Protein AF-A0A5C6CAW8-F1 (afdb_monomer)

Secondary structure (DSSP, 8-state):
--SSHHHHHHHHHHHHHHHHHHHHHHHHHHHHHHHHH-S-SS----HHHHHHHHHHHHHTTTTHHHH--SS-HHHHHHHHHHHHHTPPPPPSSSPPSPHHHHHHHHHHHHHH---HHHHHHHHHHTT-TT--HHHHHHHHHHTT--SS-------

Solvent-accessible surface area (backbone atoms only — not comparable to full-atom values): 9434 Å² total; per-residue (Å²): 146,86,73,75,64,57,65,53,51,51,49,50,51,51,50,50,50,53,50,53,48,50,51,51,53,51,53,48,53,51,50,52,55,54,54,75,69,44,91,62,95,69,81,84,76,52,71,68,57,49,52,51,51,49,59,55,35,63,76,43,58,81,58,32,57,81,68,52,76,90,53,58,49,72,57,52,55,48,50,54,51,42,63,74,64,71,57,75,82,76,75,88,70,82,79,76,77,59,66,68,60,54,52,53,53,52,49,50,35,71,78,65,51,52,19,40,70,56,53,51,53,54,38,45,75,72,68,46,75,90,66,50,69,69,54,48,37,48,53,29,53,78,70,74,41,72,42,64,47,77,76,72,83,80,127

Mean predicted aligned error: 12.61 Å

Foldseek 3Di:
DPPPVVVVVVVVVVVVVVVVVVVLVVVVVVVVVVQVVDPDPADDDDPVRLVVLLVVLVVVPPCSCVSDDRDHSVVSVVVNVVVVVVDPDDPPDDDQPDPVVLVQLVCCCVVPQDALVVSQVVCVVVVNPVADSVSSCVSCVVVVHDNHRDDDDDD

Structure (mmCIF, N/CA/C/O backbone):
data_AF-A0A5C6CAW8-F1
#
_entry.id   AF-A0A5C6CAW8-F1
#
loop_
_atom_site.group_PDB
_atom_site.id
_atom_site.type_symbol
_atom_site.label_atom_id
_atom_site.label_alt_id
_atom_site.label_comp_id
_atom_site.label_asym_id
_atom_site.label_entity_id
_atom_site.label_seq_id
_atom_site.pdbx_PDB_ins_code
_atom_site.Cartn_x
_atom_site.Cartn_y
_atom_site.Cartn_z
_atom_site.occupancy
_atom_site.B_iso_or_equiv
_atom_site.auth_seq_id
_atom_site.auth_comp_id
_atom_site.auth_asym_id
_atom_site.auth_atom_id
_atom_site.pdbx_PDB_model_num
ATOM 1 N N . MET A 1 1 ? 28.767 -27.873 -38.619 1.00 48.22 1 MET A N 1
ATOM 2 C CA . MET A 1 1 ? 28.422 -26.584 -39.264 1.00 48.22 1 MET A CA 1
ATOM 3 C C . MET A 1 1 ? 27.627 -25.715 -38.283 1.00 48.22 1 MET A C 1
ATOM 5 O O . MET A 1 1 ? 26.419 -25.599 -38.409 1.00 48.22 1 MET A O 1
ATOM 9 N N . THR A 1 2 ? 28.263 -25.150 -37.255 1.00 57.94 2 THR A N 1
ATOM 10 C CA . THR A 1 2 ? 27.563 -24.463 -36.144 1.00 57.94 2 THR A CA 1
ATOM 11 C C . THR A 1 2 ? 28.404 -23.290 -35.633 1.00 57.94 2 THR A C 1
ATOM 13 O O . THR A 1 2 ? 28.918 -23.333 -34.522 1.00 57.94 2 THR A O 1
ATOM 16 N N . GLY A 1 3 ? 28.627 -22.267 -36.468 1.00 61.66 3 GLY A N 1
ATOM 17 C CA . GLY A 1 3 ? 29.542 -21.169 -36.105 1.00 61.66 3 GLY A CA 1
ATOM 18 C C . GLY A 1 3 ? 29.201 -19.773 -36.630 1.00 61.66 3 GLY A C 1
ATOM 19 O O . GLY A 1 3 ? 29.571 -18.797 -35.990 1.00 61.66 3 GLY A O 1
ATOM 20 N N . TRP A 1 4 ? 28.467 -19.636 -37.739 1.00 59.69 4 TRP A N 1
ATOM 21 C CA . TRP A 1 4 ? 28.255 -18.317 -38.365 1.00 59.69 4 TRP A CA 1
ATOM 22 C C . TRP A 1 4 ? 26.939 -17.619 -38.027 1.00 59.69 4 TRP A C 1
ATOM 24 O O . TRP A 1 4 ? 26.846 -16.406 -38.176 1.00 59.69 4 TRP A O 1
ATOM 34 N N . PHE A 1 5 ? 25.940 -18.333 -37.506 1.00 61.56 5 PHE A N 1
ATOM 35 C CA . PHE A 1 5 ? 24.691 -17.698 -37.065 1.00 61.56 5 PHE A CA 1
ATOM 36 C C . PHE A 1 5 ? 24.823 -17.008 -35.701 1.00 61.56 5 PHE A C 1
ATOM 38 O O . PHE A 1 5 ? 24.076 -16.079 -35.410 1.00 61.56 5 PHE A O 1
ATOM 45 N N . SER A 1 6 ? 25.798 -17.415 -34.880 1.00 71.38 6 SER A N 1
ATOM 46 C CA . SER A 1 6 ? 25.984 -16.880 -33.526 1.00 71.38 6 SER A CA 1
ATOM 47 C C . SER A 1 6 ? 26.311 -15.375 -33.519 1.00 71.38 6 SER A C 1
ATOM 49 O O . SER A 1 6 ? 25.582 -14.626 -32.870 1.00 71.38 6 SER A O 1
ATOM 51 N N . PRO A 1 7 ? 27.292 -14.862 -34.295 1.00 77.69 7 PRO A N 1
ATOM 52 C CA . PRO A 1 7 ? 27.619 -13.432 -34.295 1.00 77.69 7 PRO A CA 1
ATOM 53 C C . PRO A 1 7 ? 26.463 -12.544 -34.773 1.00 77.69 7 PRO A C 1
ATOM 55 O O . PRO A 1 7 ? 26.249 -11.466 -34.225 1.00 77.69 7 PRO A O 1
ATOM 58 N N . PHE A 1 8 ? 25.694 -13.006 -35.764 1.00 76.00 8 PHE A N 1
ATOM 59 C CA . PHE A 1 8 ? 24.541 -12.278 -36.293 1.00 76.00 8 PHE A CA 1
ATOM 60 C C . PHE A 1 8 ? 23.377 -12.240 -35.296 1.00 76.00 8 PHE A C 1
ATOM 62 O O . PHE A 1 8 ? 22.801 -11.179 -35.070 1.00 76.00 8 PHE A O 1
ATOM 69 N N . LEU A 1 9 ? 23.077 -13.365 -34.638 1.00 78.94 9 LEU A N 1
ATOM 70 C CA . LEU A 1 9 ? 22.077 -13.416 -33.569 1.00 78.94 9 LEU A CA 1
ATOM 71 C C . LEU A 1 9 ? 22.479 -12.544 -32.377 1.00 78.94 9 LEU A C 1
ATOM 73 O O . LEU A 1 9 ? 21.634 -11.827 -31.852 1.00 78.94 9 LEU A O 1
ATOM 77 N N . PHE A 1 10 ? 23.757 -12.534 -31.987 1.00 78.00 10 PHE A N 1
ATOM 78 C CA . PHE A 1 10 ? 24.259 -11.623 -30.956 1.00 78.00 10 PHE A CA 1
ATOM 79 C C . PHE A 1 10 ? 24.167 -10.156 -31.384 1.00 78.00 10 PHE A C 1
ATOM 81 O O . PHE A 1 10 ? 23.816 -9.310 -30.567 1.00 78.00 10 PHE A O 1
ATOM 88 N N . TYR A 1 11 ? 24.446 -9.838 -32.648 1.00 77.69 11 TYR A N 1
ATOM 89 C CA . TYR A 1 11 ? 24.311 -8.479 -33.167 1.00 77.69 11 TYR A CA 1
ATOM 90 C C . TYR A 1 11 ? 22.850 -8.015 -33.186 1.00 77.69 11 TYR A C 1
ATOM 92 O O . TYR A 1 11 ? 22.557 -6.924 -32.702 1.00 77.69 11 TYR A O 1
ATOM 100 N N . LEU A 1 12 ? 21.927 -8.856 -33.668 1.00 75.94 12 LEU A N 1
ATOM 101 C CA . LEU A 1 12 ? 20.490 -8.582 -33.631 1.00 75.94 12 LEU A CA 1
ATOM 102 C C . LEU A 1 12 ? 19.982 -8.456 -32.196 1.00 75.94 12 LEU A C 1
ATOM 104 O O . LEU A 1 12 ? 19.335 -7.464 -31.879 1.00 75.94 12 LEU A O 1
ATOM 108 N N . ALA A 1 13 ? 20.333 -9.391 -31.309 1.00 77.44 13 ALA A N 1
ATOM 109 C CA . ALA A 1 13 ? 19.979 -9.320 -29.894 1.00 77.44 13 ALA A CA 1
ATOM 110 C C . ALA A 1 13 ? 20.483 -8.011 -29.266 1.00 77.44 13 ALA A C 1
ATOM 112 O O . ALA A 1 13 ? 19.716 -7.289 -28.635 1.00 77.44 13 ALA A O 1
ATOM 113 N N . ARG A 1 14 ? 21.733 -7.620 -29.532 1.00 73.06 14 ARG A N 1
ATOM 114 C CA . ARG A 1 14 ? 22.319 -6.373 -29.024 1.00 73.06 14 ARG A CA 1
ATOM 115 C C . ARG A 1 14 ? 21.683 -5.119 -29.634 1.00 73.06 14 ARG A C 1
ATOM 117 O O . ARG A 1 14 ? 21.540 -4.108 -28.951 1.00 73.06 14 ARG A O 1
ATOM 124 N N . CYS A 1 15 ? 21.274 -5.174 -30.900 1.00 72.81 15 CYS A N 1
ATOM 125 C CA . CYS A 1 15 ? 20.500 -4.116 -31.546 1.00 72.81 15 CYS A CA 1
ATOM 126 C C . CYS A 1 15 ? 19.137 -3.951 -30.858 1.00 72.81 15 CYS A C 1
ATOM 128 O O . CYS A 1 15 ? 18.781 -2.839 -30.467 1.00 72.81 15 CYS A O 1
ATOM 130 N N . THR A 1 16 ? 18.443 -5.063 -30.597 1.00 81.69 16 THR A N 1
ATOM 131 C CA . THR A 1 16 ? 17.160 -5.054 -29.883 1.00 81.69 16 THR A CA 1
ATOM 132 C C . THR A 1 16 ? 17.302 -4.604 -28.427 1.00 81.69 16 THR A C 1
ATOM 134 O O . THR A 1 16 ? 16.464 -3.851 -27.943 1.00 81.69 16 THR A O 1
ATOM 137 N N . GLU A 1 1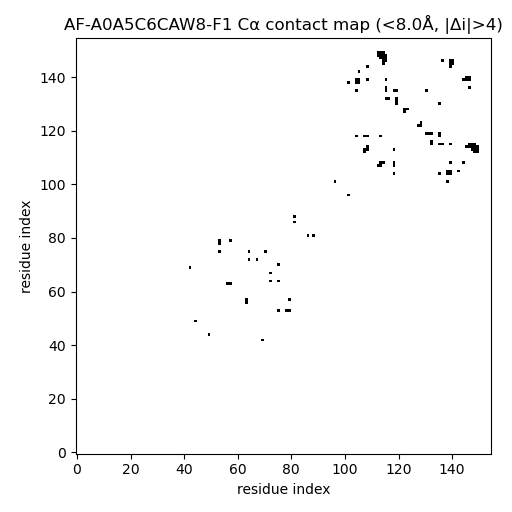7 ? 18.383 -4.967 -27.729 1.00 83.94 17 GLU A N 1
ATOM 138 C CA . GLU A 1 17 ? 18.670 -4.479 -26.373 1.00 83.94 17 GLU A CA 1
ATOM 139 C C . GLU A 1 17 ? 18.897 -2.964 -26.346 1.00 83.94 17 GLU A C 1
ATOM 141 O O . GLU A 1 17 ? 18.369 -2.276 -25.470 1.00 83.94 17 GLU A O 1
ATOM 146 N N . ASN A 1 18 ? 19.636 -2.425 -27.320 1.00 84.00 18 ASN A N 1
ATOM 147 C CA . ASN A 1 18 ? 19.852 -0.985 -27.447 1.00 84.00 18 ASN A CA 1
ATOM 148 C C . ASN A 1 18 ? 18.547 -0.239 -27.749 1.00 84.00 18 ASN A C 1
ATOM 150 O O . ASN A 1 18 ? 18.312 0.844 -27.209 1.00 84.00 18 ASN A O 1
ATOM 154 N N . GLU A 1 19 ? 17.689 -0.804 -28.596 1.00 87.44 19 GLU A N 1
ATOM 155 C CA . GLU A 1 19 ? 16.382 -0.227 -28.899 1.00 87.44 19 GLU A CA 1
ATOM 156 C C . GLU A 1 19 ? 15.469 -0.229 -27.665 1.00 87.44 19 GLU A C 1
ATOM 158 O O . GLU A 1 19 ? 14.921 0.812 -27.299 1.00 87.44 19 GLU A O 1
ATOM 163 N N . LEU A 1 20 ? 15.389 -1.356 -26.952 1.00 87.25 20 LEU A N 1
ATOM 164 C CA . LEU A 1 20 ? 14.667 -1.469 -25.684 1.00 87.25 20 LEU A CA 1
ATOM 165 C C . LEU A 1 20 ? 15.187 -0.480 -24.635 1.00 87.25 20 LEU A C 1
ATOM 167 O O . LEU A 1 20 ? 14.397 0.117 -23.901 1.00 87.25 20 LEU A O 1
ATOM 171 N N . HIS A 1 21 ? 16.504 -0.269 -24.568 1.00 88.06 21 HIS A N 1
ATOM 172 C CA . HIS A 1 21 ? 17.101 0.712 -23.667 1.00 88.06 21 HIS A CA 1
ATOM 173 C C . HIS A 1 21 ? 16.607 2.130 -23.972 1.00 88.06 21 HIS A C 1
ATOM 175 O O . HIS A 1 21 ? 16.111 2.809 -23.072 1.00 88.06 21 HIS A O 1
ATOM 181 N N . ARG A 1 22 ? 16.651 2.538 -25.246 1.00 90.38 22 ARG A N 1
ATOM 182 C CA . ARG A 1 22 ? 16.158 3.848 -25.704 1.00 90.38 22 ARG A CA 1
ATOM 183 C C . AR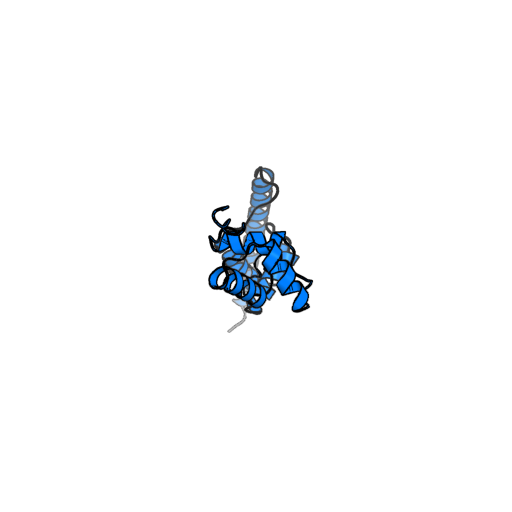G A 1 22 ? 14.667 4.028 -25.422 1.00 90.38 22 ARG A C 1
ATOM 185 O O . ARG A 1 22 ? 14.255 5.092 -24.965 1.00 90.38 22 ARG A O 1
ATOM 192 N N . GLN A 1 23 ? 13.859 2.987 -25.632 1.00 91.56 23 GLN A N 1
ATOM 193 C CA . GLN A 1 23 ? 12.431 3.012 -25.294 1.00 91.56 23 GLN A CA 1
ATOM 194 C C . GLN A 1 23 ? 12.209 3.213 -23.785 1.00 91.56 23 GLN A C 1
ATOM 196 O O . GLN A 1 23 ? 11.360 4.009 -23.383 1.00 91.56 23 GLN A O 1
ATOM 201 N N . ILE A 1 24 ? 12.990 2.543 -22.927 1.00 89.38 24 ILE A N 1
ATOM 202 C CA . ILE A 1 24 ? 12.922 2.729 -21.468 1.00 89.38 24 ILE A CA 1
ATOM 203 C C . ILE A 1 24 ? 13.323 4.154 -21.073 1.00 89.38 24 ILE A C 1
ATOM 205 O O . ILE A 1 24 ? 12.671 4.743 -20.209 1.00 89.38 24 ILE A O 1
ATOM 209 N N . GLU A 1 25 ? 14.381 4.710 -21.664 1.00 90.94 25 GLU A N 1
ATOM 210 C CA . GLU A 1 25 ? 14.814 6.090 -21.410 1.00 90.94 25 GLU A CA 1
ATOM 211 C C . GLU A 1 25 ? 13.737 7.102 -21.804 1.00 90.94 25 GLU A C 1
ATOM 213 O O . GLU A 1 25 ? 13.379 7.963 -20.997 1.00 90.94 25 GLU A O 1
ATOM 218 N N . PHE A 1 26 ? 13.149 6.938 -22.990 1.00 92.81 26 PHE A N 1
ATOM 219 C CA . PHE A 1 26 ? 12.047 7.766 -23.469 1.00 92.81 26 PHE A CA 1
ATOM 220 C C . PHE A 1 26 ? 10.847 7.725 -22.510 1.00 92.81 26 PHE A C 1
ATOM 222 O O . PHE A 1 26 ? 10.394 8.763 -22.022 1.00 92.81 26 PHE A O 1
ATOM 229 N N . LEU A 1 27 ? 10.385 6.524 -22.144 1.00 92.19 27 LEU A N 1
ATOM 230 C CA . LEU A 1 27 ? 9.256 6.354 -21.223 1.00 92.19 27 LEU A CA 1
ATOM 231 C C . LEU A 1 27 ? 9.560 6.879 -19.813 1.00 92.19 27 LEU A C 1
ATOM 233 O O . LEU A 1 27 ? 8.654 7.326 -19.105 1.00 92.19 27 LEU A O 1
ATOM 237 N N . LYS A 1 28 ? 10.819 6.832 -19.360 1.00 90.19 28 LYS A N 1
ATOM 238 C CA . LYS A 1 28 ? 11.229 7.444 -18.087 1.00 90.19 28 LYS A CA 1
ATOM 239 C C . LYS A 1 28 ? 11.128 8.964 -18.141 1.00 90.19 28 LYS A C 1
ATOM 241 O O . LYS A 1 28 ? 10.585 9.545 -17.200 1.00 90.19 28 LYS A O 1
ATOM 246 N N . ALA A 1 29 ? 11.603 9.580 -19.221 1.00 92.25 29 ALA A N 1
ATOM 247 C CA . ALA A 1 29 ? 11.509 11.022 -19.420 1.00 92.25 29 ALA A CA 1
ATOM 248 C C . ALA A 1 29 ? 10.043 11.481 -19.475 1.00 92.25 29 ALA A C 1
ATOM 250 O O . ALA A 1 29 ? 9.663 12.431 -18.788 1.00 92.25 29 ALA A O 1
ATOM 251 N N . GLU A 1 30 ? 9.187 10.758 -20.203 1.00 93.69 30 GLU A N 1
ATOM 252 C CA . GLU A 1 30 ? 7.747 11.033 -20.259 1.00 93.69 30 GLU A CA 1
ATOM 253 C C . GLU A 1 30 ? 7.088 10.925 -18.878 1.00 93.69 30 GLU A C 1
ATOM 255 O O . GLU A 1 30 ? 6.382 11.838 -18.446 1.00 93.69 30 GLU A O 1
ATOM 260 N N . ASN A 1 31 ? 7.387 9.861 -18.125 1.00 91.12 31 ASN A N 1
ATOM 261 C CA . ASN A 1 31 ? 6.906 9.719 -16.752 1.00 91.12 31 ASN A CA 1
ATOM 262 C C . ASN A 1 31 ? 7.347 10.888 -15.863 1.00 91.12 31 ASN A C 1
ATOM 264 O O . ASN A 1 31 ? 6.544 11.383 -15.071 1.00 91.12 31 ASN A O 1
ATOM 268 N N . GLU A 1 32 ? 8.600 11.336 -15.959 1.00 89.00 32 GLU A N 1
ATOM 269 C CA . GLU A 1 32 ? 9.092 12.486 -15.195 1.00 89.00 32 GLU A CA 1
ATOM 270 C C . GLU A 1 32 ? 8.313 13.767 -15.535 1.00 89.00 32 GLU A C 1
ATOM 272 O O . GLU A 1 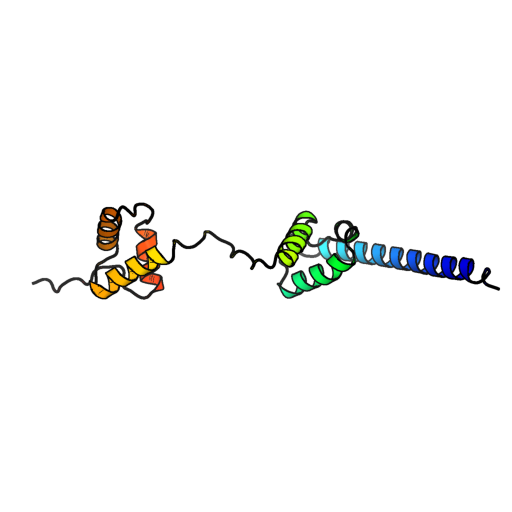32 ? 7.867 14.478 -14.630 1.00 89.00 32 GLU A O 1
ATOM 277 N N . MET A 1 33 ? 8.085 14.028 -16.825 1.00 91.81 33 MET A N 1
ATOM 278 C CA . MET A 1 33 ? 7.307 15.175 -17.299 1.00 91.81 33 MET A CA 1
ATOM 279 C C . MET A 1 33 ? 5.857 15.131 -16.809 1.00 91.81 33 MET A C 1
ATOM 281 O O . MET A 1 33 ? 5.358 16.120 -16.268 1.00 91.81 33 MET A O 1
ATOM 285 N N . LEU A 1 34 ? 5.192 13.980 -16.935 1.00 89.12 34 LEU A N 1
ATOM 286 C CA . LEU A 1 34 ? 3.824 13.787 -16.450 1.00 89.12 34 LEU A CA 1
ATOM 287 C C . LEU A 1 34 ? 3.742 14.018 -14.942 1.00 89.12 34 LEU A C 1
ATOM 289 O O . LEU A 1 34 ? 2.838 14.695 -14.461 1.00 89.12 34 LEU A O 1
ATOM 293 N N . ARG A 1 35 ? 4.722 13.525 -14.184 1.00 85.06 35 ARG A N 1
ATOM 294 C CA . ARG A 1 35 ? 4.768 13.672 -12.725 1.00 85.06 35 ARG A CA 1
ATOM 295 C C . ARG A 1 35 ? 4.950 15.107 -12.266 1.00 85.06 35 ARG A C 1
ATOM 297 O O . ARG A 1 35 ? 4.301 15.487 -11.298 1.00 85.06 35 ARG A O 1
ATOM 304 N N . LYS A 1 36 ? 5.769 15.902 -12.960 1.00 86.31 36 LYS A N 1
ATOM 305 C CA . LYS A 1 36 ? 5.901 17.346 -12.691 1.00 86.31 36 LYS A CA 1
ATOM 306 C C . LYS A 1 36 ? 4.573 18.090 -12.877 1.00 86.31 36 LYS A C 1
ATOM 308 O O . LYS A 1 36 ? 4.344 19.087 -12.205 1.00 86.31 36 LYS A O 1
ATOM 313 N N . ARG A 1 37 ? 3.696 17.597 -13.760 1.00 87.88 37 ARG A N 1
ATOM 314 C CA . ARG A 1 37 ? 2.384 18.196 -14.063 1.00 87.88 37 ARG A CA 1
ATOM 315 C C . ARG A 1 37 ? 1.247 17.705 -13.162 1.00 87.88 37 ARG A C 1
ATOM 317 O O . ARG A 1 37 ? 0.173 18.298 -13.175 1.00 87.88 37 ARG A O 1
ATOM 324 N N . VAL A 1 38 ? 1.439 16.634 -12.387 1.00 85.12 38 VAL A N 1
ATOM 325 C CA . VAL A 1 38 ? 0.402 16.137 -11.471 1.00 85.12 38 VAL A CA 1
ATOM 326 C C . VAL A 1 38 ? 0.360 17.031 -10.222 1.00 85.12 38 VAL A C 1
ATOM 328 O O . VAL A 1 38 ? 1.345 17.090 -9.489 1.00 85.12 38 VAL A O 1
ATOM 331 N N . PRO A 1 39 ? -0.786 17.666 -9.899 1.00 78.31 39 PRO A N 1
ATOM 332 C CA . PRO A 1 39 ? -0.887 18.620 -8.786 1.00 78.31 39 PRO A CA 1
ATOM 333 C C . PRO A 1 39 ? -0.726 17.967 -7.403 1.00 78.31 39 PRO A C 1
ATOM 335 O O . PRO A 1 39 ? -0.531 18.645 -6.398 1.00 78.31 39 PRO A O 1
ATOM 338 N N . LYS A 1 40 ? -0.823 16.634 -7.321 1.00 71.31 40 LYS A N 1
ATOM 339 C CA . LYS A 1 40 ? -0.645 15.876 -6.080 1.00 71.31 40 LYS A CA 1
ATOM 340 C C . LYS A 1 40 ? 0.801 15.410 -5.943 1.00 71.31 40 LYS A C 1
ATOM 342 O O . LYS A 1 40 ? 1.232 14.508 -6.653 1.00 71.31 40 LYS A O 1
ATOM 347 N N . GLN A 1 41 ? 1.490 15.912 -4.920 1.00 71.31 41 GLN A N 1
ATOM 348 C CA . GLN A 1 41 ? 2.852 15.488 -4.563 1.00 71.31 41 GLN A CA 1
ATOM 349 C C . GLN A 1 41 ? 2.943 14.005 -4.150 1.00 71.31 41 GLN A C 1
ATOM 351 O O . GLN A 1 41 ? 4.016 13.406 -4.192 1.00 71.31 41 GLN A O 1
ATOM 356 N N . ARG A 1 42 ? 1.817 13.389 -3.750 1.00 74.44 42 ARG A N 1
ATOM 357 C CA . ARG A 1 42 ? 1.736 11.979 -3.345 1.00 74.44 42 ARG A CA 1
ATOM 358 C C . ARG A 1 42 ? 0.662 11.225 -4.129 1.00 74.44 42 ARG A C 1
ATOM 360 O O . ARG A 1 42 ? -0.528 11.509 -4.001 1.00 74.44 42 ARG A O 1
ATOM 367 N N . ILE A 1 43 ? 1.091 10.209 -4.877 1.00 81.75 43 ILE A N 1
ATOM 368 C CA . ILE A 1 43 ? 0.210 9.295 -5.614 1.00 81.75 43 ILE A CA 1
ATOM 369 C C . ILE A 1 43 ? -0.203 8.152 -4.680 1.00 81.75 43 ILE A C 1
ATOM 371 O O . ILE A 1 43 ? 0.637 7.384 -4.205 1.00 81.75 43 ILE A O 1
ATOM 375 N N . PHE A 1 44 ? -1.501 8.042 -4.393 1.00 83.44 44 PHE A N 1
ATOM 376 C CA . PHE A 1 44 ? -2.055 6.917 -3.643 1.00 83.44 44 PHE A CA 1
ATOM 377 C C . PHE A 1 44 ? -2.405 5.787 -4.605 1.00 83.44 44 PHE A C 1
ATOM 379 O O . PH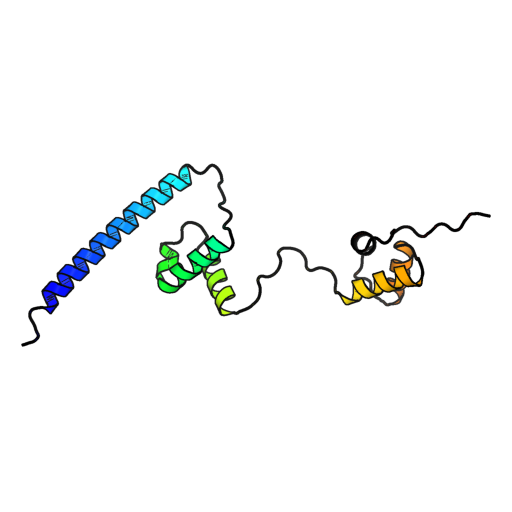E A 1 44 ? -3.327 5.919 -5.403 1.00 83.44 44 PHE A O 1
ATOM 386 N N . LEU A 1 45 ? -1.673 4.679 -4.506 1.00 85.88 45 LEU A N 1
ATOM 387 C CA . LEU A 1 45 ? -1.915 3.505 -5.335 1.00 85.88 45 LEU A CA 1
ATOM 388 C C . LEU A 1 45 ? -3.137 2.727 -4.847 1.00 85.88 45 LEU A C 1
ATOM 390 O O . LEU A 1 45 ? -3.243 2.388 -3.662 1.00 85.88 45 LEU A O 1
ATOM 394 N N . LYS A 1 46 ? -4.024 2.381 -5.779 1.00 89.75 46 LYS A N 1
ATOM 395 C CA . LYS A 1 46 ? -5.086 1.399 -5.552 1.00 89.75 46 LYS A CA 1
ATOM 396 C C . LYS A 1 46 ? -4.476 0.003 -5.399 1.00 89.75 46 LYS A C 1
ATOM 398 O O . LYS A 1 46 ? -3.363 -0.278 -5.848 1.00 89.75 46 LYS A O 1
ATOM 403 N N . ARG A 1 47 ? -5.230 -0.916 -4.789 1.00 87.94 47 ARG A N 1
ATOM 404 C CA . ARG A 1 47 ? -4.788 -2.306 -4.580 1.00 87.94 47 ARG A CA 1
ATOM 405 C C . ARG A 1 47 ? -4.395 -3.000 -5.892 1.00 87.94 47 ARG A C 1
ATOM 407 O O . ARG A 1 47 ? -3.342 -3.624 -5.943 1.00 87.94 47 ARG A O 1
ATOM 414 N N . VAL A 1 48 ? -5.190 -2.809 -6.946 1.00 91.06 48 VAL A N 1
ATOM 415 C CA . VAL A 1 48 ? -4.946 -3.378 -8.283 1.00 91.06 48 VAL A CA 1
ATOM 416 C C . VAL A 1 48 ? -3.630 -2.866 -8.883 1.00 91.06 48 VAL A C 1
ATOM 418 O O . VAL A 1 48 ? -2.837 -3.639 -9.414 1.00 91.06 48 VAL A O 1
ATOM 421 N N . GLU A 1 49 ? -3.347 -1.569 -8.747 1.00 91.62 49 GLU A N 1
ATOM 422 C CA . GLU A 1 49 ? -2.109 -0.959 -9.250 1.00 91.62 49 GLU A CA 1
ATOM 423 C C . GLU A 1 49 ? -0.884 -1.479 -8.487 1.00 91.62 49 GLU A C 1
ATOM 425 O O . GLU A 1 49 ? 0.127 -1.834 -9.094 1.00 91.62 49 GLU A O 1
ATOM 430 N N . LYS A 1 50 ? -0.992 -1.600 -7.155 1.00 91.12 50 LYS A N 1
ATOM 431 C CA . LYS A 1 50 ? 0.038 -2.230 -6.315 1.00 91.12 50 LYS A CA 1
ATOM 432 C C . LYS A 1 50 ? 0.309 -3.674 -6.752 1.00 91.12 50 LYS A C 1
ATOM 434 O O . LYS A 1 50 ? 1.469 -4.068 -6.850 1.00 91.12 50 LYS A O 1
ATOM 439 N N . GLU A 1 51 ? -0.732 -4.464 -7.001 1.00 90.75 51 GLU A N 1
ATOM 440 C CA . GLU A 1 51 ? -0.604 -5.861 -7.434 1.00 90.75 51 GLU A CA 1
ATOM 441 C C . GLU A 1 51 ? 0.049 -5.973 -8.821 1.00 90.75 51 GLU A C 1
ATOM 443 O O . GLU A 1 51 ? 0.940 -6.806 -9.006 1.00 90.75 51 GLU A O 1
ATOM 448 N N . ARG A 1 52 ? -0.301 -5.084 -9.762 1.00 91.62 52 ARG A N 1
ATOM 449 C CA . ARG A 1 52 ? 0.339 -5.000 -11.085 1.00 91.62 52 ARG A CA 1
ATOM 450 C C . ARG A 1 52 ? 1.824 -4.653 -10.982 1.00 91.62 52 ARG A C 1
ATOM 452 O O . ARG A 1 52 ? 2.646 -5.333 -11.595 1.00 91.62 52 ARG A O 1
ATOM 459 N N . LEU A 1 53 ? 2.175 -3.648 -10.174 1.00 90.62 53 LEU A N 1
ATOM 460 C CA . LEU A 1 53 ? 3.572 -3.281 -9.918 1.00 90.62 53 LEU A CA 1
ATOM 461 C C . LEU A 1 53 ? 4.354 -4.432 -9.290 1.00 90.62 53 LEU A C 1
ATOM 463 O O . LEU A 1 53 ? 5.490 -4.681 -9.681 1.00 90.62 53 LEU A O 1
ATOM 467 N N . LEU A 1 54 ? 3.751 -5.155 -8.345 1.00 90.88 54 LEU A N 1
ATOM 468 C CA . LEU A 1 54 ? 4.376 -6.331 -7.749 1.00 90.88 54 LEU A CA 1
ATOM 469 C C . LEU A 1 54 ? 4.608 -7.431 -8.780 1.00 90.88 54 LEU A C 1
ATOM 471 O O . LEU A 1 54 ? 5.702 -7.973 -8.808 1.00 90.88 54 LEU A O 1
ATOM 475 N N . LYS A 1 55 ? 3.622 -7.745 -9.629 1.00 91.06 55 LYS A N 1
ATOM 476 C CA . LYS A 1 55 ? 3.751 -8.785 -10.663 1.00 91.06 55 LYS A CA 1
ATOM 477 C C . LYS A 1 55 ? 4.898 -8.482 -11.633 1.00 91.06 55 LYS A C 1
ATOM 479 O O . L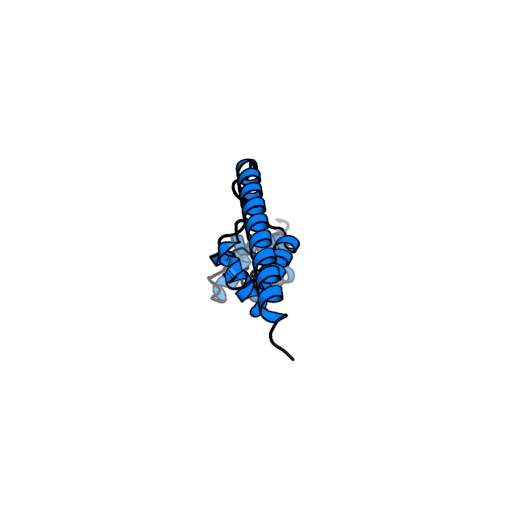YS A 1 55 ? 5.743 -9.343 -11.857 1.00 91.06 55 LYS A O 1
ATOM 484 N N . LEU A 1 56 ? 4.939 -7.263 -12.174 1.00 90.94 56 LEU A N 1
ATOM 485 C CA . LEU A 1 56 ? 5.971 -6.852 -13.132 1.00 90.94 56 LEU A CA 1
ATOM 486 C C . LEU A 1 56 ? 7.339 -6.693 -12.459 1.00 90.94 56 LEU A C 1
ATOM 488 O O . LEU A 1 56 ? 8.347 -7.172 -12.966 1.00 90.94 56 LEU A O 1
ATOM 492 N N . GLY A 1 57 ? 7.386 -6.068 -11.283 1.00 87.94 57 GLY A N 1
ATOM 493 C CA . GLY A 1 57 ? 8.644 -5.799 -10.596 1.00 87.94 57 GLY A CA 1
ATOM 494 C C . GLY A 1 57 ? 9.312 -7.047 -10.010 1.00 87.94 57 GLY A C 1
ATOM 495 O O . GLY A 1 57 ? 10.537 -7.080 -9.942 1.00 87.94 57 GLY A O 1
ATOM 496 N N . THR A 1 58 ? 8.561 -8.093 -9.635 1.00 87.12 58 THR A N 1
ATOM 497 C CA . THR A 1 58 ? 9.175 -9.374 -9.234 1.00 87.12 58 THR A CA 1
ATOM 498 C C . THR A 1 58 ? 9.841 -10.091 -10.403 1.00 87.12 58 THR A C 1
ATOM 500 O O . THR A 1 58 ? 10.855 -10.740 -10.185 1.00 87.12 58 THR A O 1
ATOM 503 N N . ALA A 1 59 ? 9.329 -9.937 -11.630 1.00 86.94 59 ALA A N 1
ATOM 504 C CA . ALA A 1 59 ? 9.935 -10.532 -12.825 1.00 86.94 59 ALA A CA 1
ATOM 505 C C . ALA A 1 59 ? 11.253 -9.845 -13.237 1.00 86.94 59 ALA A C 1
ATOM 507 O O . ALA A 1 59 ? 12.096 -10.466 -13.869 1.00 86.94 59 ALA A O 1
ATOM 508 N N . ILE A 1 60 ? 11.438 -8.573 -12.859 1.00 84.31 60 ILE A N 1
ATOM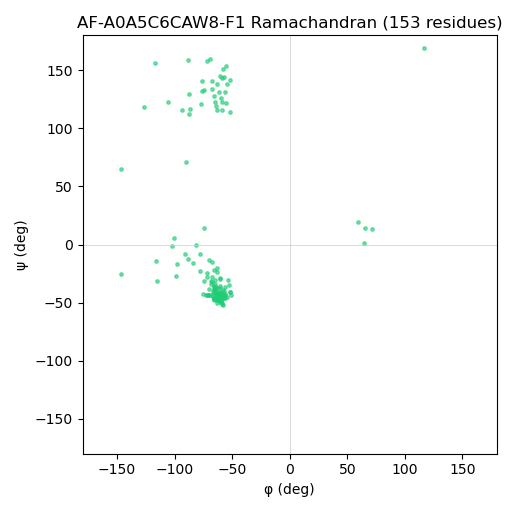 509 C CA . ILE A 1 60 ? 12.599 -7.740 -13.230 1.00 84.31 60 ILE A CA 1
ATOM 510 C C . ILE A 1 60 ? 13.615 -7.629 -12.067 1.00 84.31 60 ILE A C 1
ATOM 512 O O . ILE A 1 60 ? 14.634 -6.948 -12.168 1.00 84.31 60 ILE A O 1
ATOM 516 N N . SER A 1 61 ? 13.351 -8.243 -10.908 1.00 71.00 61 SER A N 1
ATOM 517 C CA . SER A 1 61 ? 14.219 -8.131 -9.724 1.00 71.00 61 SER A CA 1
ATOM 518 C C . SER A 1 61 ? 15.585 -8.785 -9.983 1.00 71.00 61 SER A C 1
ATOM 520 O O . SER A 1 61 ? 15.591 -9.945 -10.386 1.00 71.00 61 SER A O 1
ATOM 522 N N . PRO A 1 62 ? 16.733 -8.097 -9.750 1.00 74.19 62 PRO A N 1
ATOM 523 C CA . PRO A 1 62 ? 16.945 -6.919 -8.881 1.00 74.19 62 PRO A CA 1
ATOM 524 C C . PRO A 1 62 ? 16.782 -5.533 -9.541 1.00 74.19 62 PRO A C 1
ATOM 526 O O . PRO A 1 62 ? 16.791 -4.511 -8.847 1.00 74.19 62 PRO A O 1
ATOM 529 N N . GLY A 1 63 ? 16.634 -5.471 -10.867 1.00 80.31 63 GLY A N 1
ATOM 530 C CA . GLY A 1 63 ? 16.604 -4.233 -11.659 1.00 80.31 63 GLY A CA 1
ATOM 531 C C . GLY A 1 63 ? 15.399 -3.327 -11.392 1.00 80.31 63 GLY A C 1
ATOM 532 O O . GLY A 1 63 ? 15.488 -2.113 -11.581 1.00 80.31 63 GLY A O 1
ATOM 533 N N . ALA A 1 64 ? 14.303 -3.880 -10.862 1.00 82.81 64 ALA A N 1
ATOM 534 C CA . ALA A 1 64 ? 13.090 -3.128 -10.537 1.00 82.81 64 ALA A CA 1
ATOM 535 C C . ALA A 1 64 ? 13.358 -1.901 -9.643 1.00 82.81 64 ALA A C 1
ATOM 537 O O . ALA A 1 64 ? 12.747 -0.854 -9.841 1.00 82.81 64 ALA A O 1
ATOM 538 N N . ASN A 1 65 ? 14.323 -1.978 -8.716 1.00 81.44 65 ASN A N 1
ATOM 539 C CA . ASN A 1 65 ? 14.674 -0.860 -7.830 1.00 81.44 65 ASN A CA 1
ATOM 540 C C . ASN A 1 65 ? 15.163 0.389 -8.582 1.00 81.44 65 ASN A C 1
ATOM 542 O O . ASN A 1 65 ? 14.948 1.494 -8.094 1.00 81.44 65 ASN A O 1
ATOM 546 N N . LYS A 1 66 ? 15.793 0.221 -9.754 1.00 82.50 66 LYS A N 1
ATOM 547 C CA . LYS A 1 66 ? 16.275 1.324 -10.606 1.00 82.50 66 LYS A CA 1
ATOM 548 C C . LYS A 1 66 ? 15.182 1.900 -11.517 1.00 82.50 66 LYS A C 1
ATOM 550 O O . LYS A 1 66 ? 15.365 2.965 -12.101 1.00 82.50 66 LYS A O 1
ATOM 555 N N . LEU A 1 67 ? 14.075 1.178 -11.691 1.00 84.00 67 LEU A N 1
ATOM 556 C CA . LEU A 1 67 ? 12.947 1.571 -12.545 1.00 84.00 67 LEU A CA 1
ATOM 557 C C . LEU A 1 67 ? 11.799 2.185 -11.742 1.00 84.00 67 LEU A C 1
ATOM 559 O O . LEU A 1 67 ? 11.025 2.988 -12.257 1.00 84.00 67 LEU A O 1
ATOM 563 N N . ILE A 1 68 ? 11.678 1.797 -10.475 1.00 86.12 68 ILE A N 1
ATOM 564 C CA . ILE A 1 68 ? 10.629 2.259 -9.580 1.00 86.12 68 ILE A CA 1
ATOM 565 C C . ILE A 1 68 ? 10.742 3.767 -9.357 1.00 86.12 68 ILE A C 1
ATOM 567 O O . ILE A 1 68 ? 11.691 4.265 -8.759 1.00 86.12 68 ILE A O 1
ATOM 571 N N . SER A 1 69 ? 9.714 4.481 -9.808 1.00 85.00 69 SER A N 1
ATOM 572 C CA . SER A 1 69 ? 9.593 5.929 -9.654 1.00 85.00 69 SER A CA 1
ATOM 573 C C . SER A 1 69 ? 8.393 6.310 -8.766 1.00 85.00 69 SER A C 1
ATOM 575 O O . SER A 1 69 ? 8.441 7.305 -8.040 1.00 85.00 69 SER A O 1
ATOM 577 N N . ILE A 1 70 ? 7.315 5.508 -8.775 1.00 87.38 70 ILE A N 1
ATOM 578 C CA . ILE A 1 70 ? 6.044 5.762 -8.056 1.00 87.38 70 ILE A CA 1
ATOM 579 C C . ILE A 1 70 ? 6.140 5.607 -6.550 1.00 87.38 70 ILE A C 1
ATOM 581 O O . ILE A 1 70 ? 5.623 6.439 -5.806 1.00 87.38 70 ILE A O 1
ATOM 585 N N . VAL A 1 71 ? 6.814 4.565 -6.098 1.00 88.38 71 VAL A N 1
ATOM 586 C CA . VAL A 1 71 ? 7.003 4.288 -4.678 1.00 88.38 71 VAL A CA 1
ATOM 587 C C . VAL A 1 71 ? 8.477 4.345 -4.352 1.00 88.38 71 VAL A C 1
ATOM 589 O O . VAL A 1 71 ? 9.311 4.126 -5.213 1.00 88.38 71 VAL A O 1
ATOM 592 N N . HIS A 1 72 ? 8.831 4.598 -3.099 1.00 88.38 72 HIS A N 1
ATOM 593 C CA . HIS A 1 72 ? 10.231 4.477 -2.706 1.00 88.38 72 HIS A CA 1
ATOM 594 C C . HIS A 1 72 ? 10.703 3.011 -2.872 1.00 88.38 72 HIS A C 1
ATOM 596 O O . HIS A 1 72 ? 9.963 2.113 -2.448 1.00 88.38 72 HIS A O 1
ATOM 602 N N . PRO A 1 73 ? 11.918 2.723 -3.386 1.00 89.31 73 PRO A N 1
ATOM 603 C CA . PRO A 1 73 ? 12.402 1.349 -3.589 1.00 89.31 73 PRO A CA 1
ATOM 604 C C . PRO A 1 73 ? 12.297 0.458 -2.338 1.00 89.31 73 PRO A C 1
ATOM 606 O O . PRO A 1 73 ? 11.812 -0.670 -2.403 1.00 89.31 73 PRO A O 1
ATOM 609 N N . ARG A 1 74 ? 12.624 0.994 -1.148 1.00 89.81 74 ARG A N 1
ATOM 610 C CA . ARG A 1 74 ? 12.425 0.290 0.144 1.00 89.81 74 ARG A CA 1
ATOM 611 C C .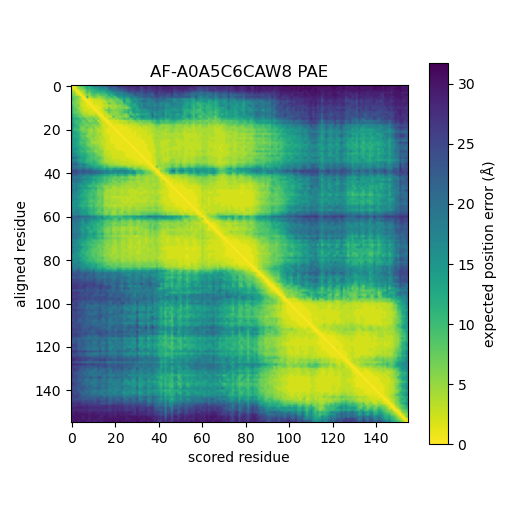 ARG A 1 74 ? 10.972 -0.155 0.384 1.00 89.81 74 ARG A C 1
ATOM 613 O O . ARG A 1 74 ? 10.747 -1.221 0.955 1.00 89.81 74 ARG A O 1
ATOM 620 N N . THR A 1 75 ? 9.992 0.642 -0.044 1.00 89.81 75 THR A N 1
ATOM 621 C CA . THR A 1 75 ? 8.559 0.323 0.087 1.00 89.81 75 THR A CA 1
ATOM 622 C C . THR A 1 75 ? 8.180 -0.835 -0.822 1.00 89.81 75 THR A C 1
ATOM 624 O O . THR A 1 75 ? 7.497 -1.756 -0.383 1.00 89.81 75 THR A O 1
ATOM 627 N N . PHE A 1 76 ? 8.674 -0.831 -2.059 1.00 90.50 76 PHE A N 1
ATOM 628 C CA . PHE A 1 76 ? 8.465 -1.941 -2.980 1.00 90.50 76 PHE A CA 1
ATOM 629 C C . PHE A 1 76 ? 9.071 -3.243 -2.444 1.00 90.50 76 PHE A C 1
ATOM 631 O O . PHE A 1 76 ? 8.382 -4.256 -2.372 1.00 90.50 76 PHE A O 1
ATOM 638 N N . GLN A 1 77 ? 10.311 -3.201 -1.951 1.00 89.62 77 GLN A N 1
ATOM 639 C CA . GLN A 1 77 ? 10.967 -4.360 -1.333 1.00 89.62 77 GLN A CA 1
ATOM 640 C C . GLN A 1 77 ? 10.214 -4.879 -0.103 1.00 89.62 77 GLN A C 1
ATOM 642 O O . GLN A 1 77 ? 10.117 -6.083 0.136 1.00 89.62 77 GLN A O 1
ATOM 647 N N . ARG A 1 78 ? 9.635 -3.978 0.699 1.00 89.31 78 ARG A N 1
ATOM 648 C CA . ARG A 1 78 ? 8.733 -4.368 1.785 1.00 89.31 78 ARG A CA 1
ATOM 649 C C . ARG A 1 78 ? 7.498 -5.099 1.248 1.00 89.31 78 ARG A C 1
ATOM 651 O O . ARG A 1 78 ? 7.147 -6.131 1.804 1.00 89.31 78 ARG A O 1
ATOM 658 N N . TRP A 1 79 ? 6.865 -4.610 0.184 1.00 89.81 79 TRP A N 1
ATOM 659 C CA . TRP A 1 79 ? 5.696 -5.268 -0.405 1.00 89.81 79 TRP A CA 1
ATOM 660 C C . TRP A 1 79 ? 6.012 -6.637 -1.008 1.00 89.81 79 TRP A C 1
ATOM 662 O O . TRP A 1 79 ? 5.203 -7.549 -0.864 1.00 89.81 79 TRP A O 1
ATOM 672 N N . VAL A 1 80 ? 7.178 -6.795 -1.642 1.00 89.12 80 VAL A N 1
ATOM 673 C CA . VAL A 1 80 ? 7.658 -8.091 -2.145 1.00 89.12 80 VAL A CA 1
ATOM 674 C C . VAL A 1 80 ? 7.784 -9.082 -0.985 1.00 89.12 80 VAL A C 1
ATOM 676 O O . VAL A 1 80 ? 7.200 -10.162 -1.036 1.00 89.12 80 VAL A O 1
ATOM 679 N N . ARG A 1 81 ? 8.433 -8.684 0.118 1.00 87.81 81 ARG A N 1
ATOM 680 C CA . ARG A 1 81 ? 8.536 -9.514 1.334 1.00 87.81 81 ARG A CA 1
ATOM 681 C C . ARG A 1 81 ? 7.177 -9.840 1.952 1.00 87.81 81 ARG A C 1
ATOM 683 O O . ARG A 1 81 ? 6.944 -10.983 2.326 1.00 87.81 81 ARG A O 1
ATOM 690 N N . GLU A 1 82 ? 6.273 -8.865 2.041 1.00 87.00 82 GLU A N 1
ATOM 691 C CA . GLU A 1 82 ? 4.907 -9.085 2.537 1.00 87.00 82 GLU A CA 1
ATOM 692 C C . GLU A 1 82 ? 4.161 -10.117 1.674 1.00 87.00 82 GLU A C 1
ATOM 694 O O . GLU A 1 82 ? 3.568 -11.041 2.229 1.00 87.00 82 GLU A O 1
ATOM 699 N N . LYS A 1 83 ? 4.260 -10.020 0.339 1.00 85.31 83 LYS A N 1
ATOM 700 C CA . LYS A 1 83 ? 3.644 -10.970 -0.602 1.00 85.31 83 LYS A CA 1
ATOM 701 C C . LYS A 1 83 ? 4.185 -12.389 -0.415 1.00 85.31 83 LYS A C 1
ATOM 703 O O . LYS A 1 83 ? 3.392 -13.318 -0.328 1.00 85.31 83 LYS A O 1
ATOM 708 N N . HIS A 1 84 ? 5.505 -12.552 -0.306 1.00 84.69 84 HIS A N 1
ATOM 709 C CA . HIS A 1 84 ? 6.115 -13.864 -0.062 1.00 84.69 84 HIS A CA 1
ATOM 710 C C . HIS A 1 84 ? 5.795 -14.422 1.327 1.00 84.69 84 HIS A C 1
ATOM 712 O O . HIS A 1 84 ? 5.658 -15.627 1.484 1.00 84.69 84 HIS A O 1
ATOM 718 N N . SER A 1 85 ? 5.637 -13.559 2.333 1.00 82.75 85 SER A N 1
ATOM 719 C CA . SER A 1 85 ? 5.335 -13.997 3.698 1.00 82.75 85 SER A CA 1
ATOM 720 C C . SER A 1 85 ? 3.920 -14.558 3.881 1.00 82.75 85 SER A C 1
ATOM 722 O O . SER A 1 85 ? 3.634 -15.101 4.945 1.00 82.75 85 SER A O 1
ATOM 724 N N . GLY A 1 86 ? 3.010 -14.356 2.917 1.00 75.31 86 GLY A N 1
ATOM 725 C CA . GLY A 1 86 ? 1.604 -14.774 3.012 1.00 75.31 86 GLY A CA 1
ATOM 726 C C . GLY A 1 86 ? 0.798 -14.075 4.117 1.00 75.31 86 GLY A C 1
ATOM 727 O O . GLY A 1 86 ? -0.384 -14.360 4.297 1.00 75.31 86 GLY A O 1
ATOM 728 N N . LYS A 1 87 ? 1.405 -13.151 4.875 1.00 70.75 87 LYS A N 1
ATOM 729 C CA . LYS A 1 87 ? 0.747 -12.489 6.003 1.00 70.75 87 LYS A CA 1
ATOM 730 C C . LYS A 1 87 ? -0.262 -11.459 5.487 1.00 70.75 87 LYS A C 1
ATOM 732 O O . LYS A 1 87 ? 0.094 -10.635 4.639 1.00 70.75 87 LYS A O 1
ATOM 737 N N . PRO A 1 88 ? -1.497 -11.437 6.019 1.00 65.06 88 PRO A N 1
ATOM 738 C CA . PRO A 1 88 ? -2.471 -10.426 5.641 1.00 65.06 88 PRO A CA 1
ATOM 739 C C . PRO A 1 88 ? -1.942 -9.030 5.984 1.00 65.06 88 PRO A C 1
ATOM 741 O O . PRO A 1 88 ? -1.261 -8.829 6.996 1.00 65.06 88 PRO A O 1
ATOM 744 N N . ALA A 1 89 ? -2.268 -8.049 5.139 1.00 66.19 89 ALA A N 1
ATOM 745 C CA . ALA A 1 89 ? -1.897 -6.662 5.379 1.00 66.19 89 ALA A CA 1
ATOM 746 C C . ALA A 1 89 ? -2.407 -6.224 6.761 1.00 66.19 89 ALA A C 1
ATOM 748 O O . ALA A 1 89 ? -3.606 -6.287 7.043 1.00 66.19 89 ALA A O 1
ATOM 749 N N . LYS A 1 90 ? -1.496 -5.780 7.637 1.00 67.19 90 LYS A N 1
ATOM 750 C CA . LYS A 1 90 ? -1.880 -5.243 8.947 1.00 67.19 90 LYS A CA 1
ATOM 751 C C . LYS A 1 90 ? -2.800 -4.043 8.727 1.00 67.19 90 LYS A C 1
ATOM 753 O O . LYS A 1 90 ? -2.431 -3.112 8.008 1.00 67.19 90 LYS A O 1
ATOM 758 N N . LYS A 1 91 ? -3.986 -4.062 9.345 1.00 64.81 91 LYS A N 1
ATOM 759 C CA . LYS A 1 91 ? -4.897 -2.911 9.327 1.00 64.81 91 LYS A CA 1
ATOM 760 C C . LYS A 1 91 ? -4.154 -1.695 9.878 1.00 64.81 91 LYS A C 1
ATOM 762 O O . LYS A 1 91 ? -3.498 -1.783 10.915 1.00 64.81 91 LYS A O 1
ATOM 767 N N . LEU A 1 92 ? -4.229 -0.583 9.153 1.00 63.88 92 LEU A N 1
ATOM 768 C CA . LEU A 1 92 ? -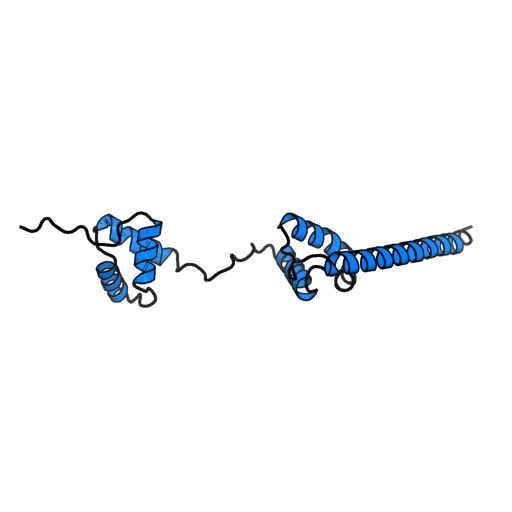3.631 0.674 9.580 1.00 63.88 92 LEU A CA 1
ATOM 769 C C . LEU A 1 92 ? -4.383 1.190 10.818 1.00 63.88 92 LEU A C 1
ATOM 771 O O . LEU A 1 92 ? -5.612 1.193 10.832 1.00 63.88 92 LEU A O 1
ATOM 775 N N . GLY A 1 93 ? -3.649 1.625 11.842 1.00 74.06 93 GLY A N 1
ATOM 776 C CA . GLY A 1 93 ? -4.210 2.175 13.080 1.00 74.06 93 GLY A CA 1
ATOM 777 C C . GLY A 1 93 ? -3.880 1.353 14.326 1.00 74.06 93 GLY A C 1
ATOM 778 O O . GLY A 1 93 ? -3.347 0.246 14.254 1.00 74.06 93 GLY A O 1
ATOM 779 N N . ARG A 1 94 ? -4.175 1.923 15.501 1.00 72.38 94 ARG A N 1
ATOM 780 C CA . ARG A 1 94 ? -3.973 1.240 16.783 1.00 72.38 94 ARG A CA 1
ATOM 781 C C . ARG A 1 94 ? -4.850 -0.019 16.818 1.00 72.38 94 ARG A C 1
ATOM 783 O O . ARG A 1 94 ? -6.044 0.098 16.527 1.00 72.38 94 ARG A O 1
ATOM 790 N N . PRO A 1 95 ? -4.309 -1.195 17.190 1.00 69.69 95 PRO A N 1
ATOM 791 C CA . PRO A 1 95 ? -5.133 -2.381 17.366 1.00 69.69 95 PRO A CA 1
ATOM 792 C C . PRO A 1 95 ? -6.257 -2.064 18.353 1.00 69.69 95 PRO A C 1
ATOM 794 O O . PRO A 1 95 ? -6.046 -1.377 19.361 1.00 69.69 95 PRO A O 1
ATOM 797 N N . ARG A 1 96 ? -7.466 -2.543 18.046 1.00 67.94 96 ARG A N 1
ATOM 798 C CA . ARG A 1 96 ? -8.571 -2.483 19.004 1.00 67.94 96 ARG A CA 1
ATOM 799 C C . ARG A 1 96 ? -8.146 -3.225 20.278 1.00 67.94 96 ARG A C 1
ATOM 801 O O . ARG A 1 96 ? -7.309 -4.127 20.227 1.00 67.94 96 ARG A O 1
ATOM 808 N N . LYS A 1 97 ? -8.689 -2.813 21.428 1.00 72.44 97 LYS A N 1
ATOM 809 C CA . LYS A 1 97 ? -8.500 -3.548 22.690 1.00 72.44 97 LYS A CA 1
ATOM 810 C C . LYS A 1 97 ? -8.942 -5.005 22.501 1.00 72.44 97 LYS A C 1
ATOM 812 O O . LYS A 1 97 ? -9.745 -5.277 21.608 1.00 72.44 97 LYS A O 1
ATOM 817 N N . SER A 1 98 ? -8.374 -5.914 23.295 1.00 78.44 98 SER A N 1
ATOM 818 C CA . SER A 1 98 ? -8.601 -7.354 23.144 1.00 78.44 98 SER A CA 1
ATOM 819 C C . SER A 1 98 ? -10.092 -7.682 23.099 1.00 78.44 98 SER A C 1
ATOM 821 O O . SER A 1 98 ? -10.895 -7.075 23.810 1.00 78.44 98 SER A O 1
ATOM 823 N N . VAL A 1 99 ? -10.442 -8.643 22.241 1.00 78.00 99 VAL A N 1
ATOM 824 C CA . VAL A 1 99 ? -11.823 -9.097 22.015 1.00 78.00 99 VAL A CA 1
ATOM 825 C C . VAL A 1 99 ? -12.494 -9.455 23.346 1.00 78.00 99 VAL A C 1
ATOM 827 O O . VAL A 1 99 ? -13.588 -8.974 23.623 1.00 78.00 99 VAL A O 1
ATOM 830 N N . SER A 1 100 ? -11.754 -10.114 24.238 1.00 84.75 100 SER A N 1
ATOM 831 C CA . SER A 1 100 ? -12.204 -10.506 25.577 1.00 84.75 100 SER A CA 1
ATOM 832 C C . SER A 1 100 ? -12.687 -9.329 26.436 1.00 84.75 100 SER A C 1
ATOM 834 O O . SER A 1 100 ? -13.693 -9.432 27.128 1.00 84.75 100 SER A O 1
ATOM 836 N N . VAL A 1 101 ? -12.015 -8.169 26.384 1.00 86.38 101 VAL A N 1
ATOM 837 C CA . VAL A 1 101 ? -12.443 -6.976 27.146 1.00 86.38 101 VAL A CA 1
ATOM 838 C C . VAL A 1 101 ? -13.772 -6.450 26.614 1.00 86.38 101 VAL A C 1
ATOM 840 O O . VAL A 1 101 ? -14.624 -6.014 27.386 1.00 86.38 101 VAL A O 1
ATOM 843 N N . ARG A 1 102 ? -13.936 -6.462 25.287 1.00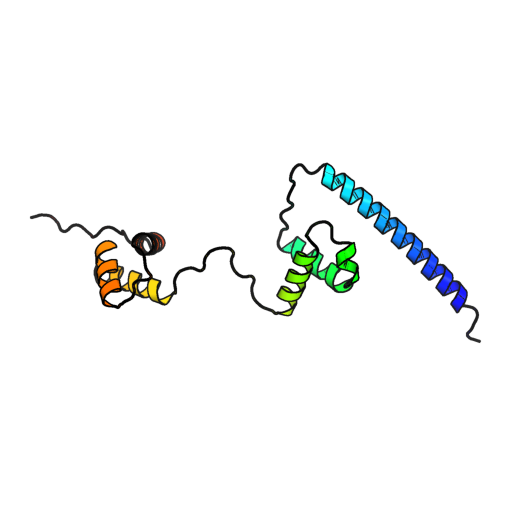 89.38 102 ARG A N 1
ATOM 844 C CA . ARG A 1 102 ? -15.154 -5.988 24.630 1.00 89.38 102 ARG A CA 1
ATOM 845 C C . ARG A 1 102 ? -16.337 -6.874 25.014 1.00 89.38 102 ARG A C 1
ATOM 847 O O . ARG A 1 102 ? -17.368 -6.345 25.408 1.00 89.38 102 ARG A O 1
ATOM 854 N N . GLU A 1 103 ? -16.157 -8.188 24.958 1.00 90.25 103 GLU A N 1
ATOM 855 C CA . GLU A 1 103 ? -17.183 -9.172 25.314 1.00 90.25 103 GLU A CA 1
ATOM 856 C C . GLU A 1 103 ? -17.646 -9.017 26.763 1.00 90.25 103 GLU A C 1
ATOM 858 O O . GLU A 1 103 ? -18.847 -8.938 27.006 1.00 90.25 103 GLU A O 1
ATOM 863 N N . ILE A 1 104 ? -16.716 -8.866 27.715 1.00 90.56 104 ILE A N 1
ATOM 864 C CA . ILE A 1 104 ? -17.057 -8.655 29.131 1.00 90.56 104 ILE A CA 1
ATOM 865 C C . ILE A 1 104 ? -17.879 -7.372 29.313 1.00 90.56 104 ILE A C 1
ATOM 867 O O . ILE A 1 104 ? -18.892 -7.380 30.008 1.00 90.56 104 ILE A O 1
ATOM 871 N N . VAL A 1 105 ? -17.475 -6.267 28.675 1.00 90.25 105 VAL A N 1
ATOM 872 C CA . VAL A 1 105 ? -18.204 -4.989 28.754 1.00 90.25 105 VAL A CA 1
ATOM 873 C C . VAL A 1 105 ? -19.625 -5.123 28.208 1.00 90.25 105 VAL A C 1
ATOM 875 O O . VAL A 1 105 ? -20.563 -4.636 28.837 1.00 90.25 105 VAL A O 1
ATOM 878 N N . ILE A 1 106 ? -19.784 -5.767 27.050 1.00 90.88 106 ILE A N 1
ATOM 879 C CA . ILE A 1 106 ? -21.088 -5.949 26.400 1.00 90.88 106 ILE A CA 1
ATOM 880 C C . ILE A 1 106 ? -21.983 -6.844 27.248 1.00 90.88 106 ILE A C 1
ATOM 882 O O . ILE A 1 106 ? -23.144 -6.506 27.472 1.00 90.88 106 ILE A O 1
ATOM 886 N N . ARG A 1 107 ? -21.438 -7.958 27.743 1.00 90.75 107 ARG A N 1
ATOM 887 C CA . ARG A 1 107 ? -22.160 -8.908 28.585 1.00 90.75 107 ARG A CA 1
ATOM 888 C C . ARG A 1 107 ? -22.677 -8.234 29.852 1.00 90.75 107 ARG A C 1
ATOM 890 O O . ARG A 1 107 ? -23.876 -8.267 30.096 1.00 90.75 107 ARG A O 1
ATOM 897 N N . LEU A 1 108 ? -21.806 -7.524 30.575 1.00 89.44 108 LEU A N 1
ATOM 898 C CA . LEU A 1 108 ? -22.197 -6.769 31.766 1.00 89.44 108 LEU A CA 1
ATOM 899 C C . LEU A 1 108 ? -23.294 -5.752 31.449 1.00 89.44 108 LEU A C 1
ATOM 901 O O . LEU A 1 108 ? -24.284 -5.680 32.169 1.00 89.44 108 LEU A O 1
ATOM 905 N N . ALA A 1 109 ? -23.157 -4.988 30.365 1.00 89.69 109 ALA A N 1
ATOM 906 C CA . ALA A 1 109 ? -24.146 -3.979 30.005 1.00 89.69 109 ALA A CA 1
ATOM 907 C C . ALA A 1 109 ? -25.517 -4.574 29.648 1.00 89.69 109 ALA A C 1
ATOM 909 O O . ALA A 1 109 ? -26.534 -3.995 30.022 1.00 89.69 109 ALA A O 1
ATOM 910 N N . ARG A 1 110 ? -25.556 -5.723 28.959 1.00 88.25 110 ARG A N 1
ATOM 911 C CA . ARG A 1 110 ? -26.808 -6.398 28.576 1.00 88.25 110 ARG A CA 1
ATOM 912 C C . ARG A 1 110 ? -27.481 -7.110 29.745 1.00 88.25 110 ARG A C 1
ATOM 914 O O . ARG A 1 110 ? -28.690 -7.002 29.882 1.00 88.25 110 ARG A O 1
ATOM 921 N N . GLU A 1 111 ? -26.714 -7.811 30.577 1.00 89.00 111 GLU A N 1
ATOM 922 C CA . GLU A 1 111 ? -27.264 -8.596 31.691 1.00 89.00 111 GLU A CA 1
ATOM 923 C C . GLU A 1 111 ? -27.730 -7.711 32.856 1.00 89.00 111 GLU A C 1
ATOM 925 O O . GLU A 1 111 ? -28.678 -8.060 33.549 1.00 89.00 111 GLU A O 1
ATOM 930 N N . THR A 1 112 ? -27.083 -6.562 33.081 1.00 86.88 112 THR A N 1
ATOM 931 C CA . THR A 1 112 ? -27.333 -5.741 34.283 1.00 86.88 112 THR A CA 1
ATOM 932 C C . THR A 1 112 ? -27.923 -4.359 34.007 1.00 86.88 112 THR A C 1
ATOM 934 O O . THR A 1 112 ? -28.336 -3.675 34.944 1.00 86.88 112 THR A O 1
ATOM 937 N N . GLY A 1 113 ? -27.907 -3.888 32.754 1.00 83.25 113 GLY A N 1
ATOM 938 C CA . GLY A 1 113 ? -28.315 -2.520 32.408 1.00 83.25 113 GLY A CA 1
ATOM 939 C C . GLY A 1 113 ? -27.410 -1.426 32.996 1.00 83.25 113 GLY A C 1
ATOM 940 O O . GLY A 1 113 ? -27.784 -0.250 33.039 1.00 83.25 113 GLY A O 1
ATOM 941 N N . TRP A 1 114 ? -26.220 -1.780 33.493 1.00 87.50 114 TRP A N 1
ATOM 942 C CA . TRP A 1 114 ? -25.323 -0.828 34.139 1.00 87.50 114 TRP A CA 1
ATOM 943 C C . TRP A 1 114 ? -24.748 0.206 33.170 1.00 87.50 114 TRP A C 1
ATOM 945 O O . TRP A 1 114 ? -24.291 -0.099 32.071 1.00 87.50 114 TRP A O 1
ATOM 955 N N . GLY A 1 115 ? -24.657 1.450 33.643 1.00 86.00 115 GLY A N 1
ATOM 956 C CA . GLY A 1 115 ? -23.979 2.520 32.920 1.00 86.00 115 GLY A CA 1
ATOM 957 C C . GLY A 1 115 ? -22.451 2.372 32.896 1.00 86.00 115 GLY A C 1
ATOM 958 O O . GLY A 1 115 ? -21.831 1.787 33.790 1.00 86.00 115 GLY A O 1
ATOM 959 N N . TYR A 1 116 ? -21.810 3.013 31.914 1.00 89.19 116 TYR A N 1
ATOM 960 C CA . TYR A 1 116 ? -20.369 2.895 31.629 1.00 89.19 116 TYR A CA 1
ATOM 961 C C . TYR A 1 116 ? -19.430 3.174 32.822 1.00 89.19 116 TYR A C 1
ATOM 963 O O . TYR A 1 116 ? -18.333 2.615 32.898 1.00 89.19 116 TYR A O 1
ATOM 971 N N . ARG A 1 117 ? -19.825 4.047 33.765 1.00 90.06 117 ARG A N 1
ATOM 972 C CA . ARG A 1 117 ? -19.027 4.346 34.971 1.00 90.06 117 ARG A CA 1
ATOM 973 C C . ARG A 1 117 ? -19.000 3.173 35.949 1.00 90.06 117 ARG A C 1
ATOM 975 O O . ARG A 1 117 ? -17.952 2.931 36.542 1.00 90.06 117 ARG A O 1
ATOM 982 N N . ARG A 1 118 ? -20.121 2.460 36.100 1.00 89.81 118 ARG A N 1
ATOM 983 C CA . ARG A 1 118 ? -20.230 1.314 37.011 1.00 89.81 118 ARG A CA 1
ATOM 984 C C . ARG A 1 118 ? -19.466 0.117 36.455 1.00 89.81 118 ARG A C 1
ATOM 986 O O . ARG A 1 118 ? -18.645 -0.444 37.168 1.00 89.81 118 ARG A O 1
ATOM 993 N N . ILE A 1 119 ? -19.598 -0.145 35.153 1.00 90.75 119 ILE A N 1
ATOM 994 C CA . ILE A 1 119 ? -18.811 -1.170 34.448 1.00 90.75 119 ILE A CA 1
ATOM 995 C C . ILE A 1 119 ? -17.302 -0.930 34.619 1.00 90.75 119 ILE A C 1
ATOM 997 O O . ILE A 1 119 ? -16.559 -1.865 34.896 1.00 90.75 119 ILE A O 1
ATOM 1001 N N . LEU A 1 120 ? -16.827 0.321 34.528 1.00 91.81 120 LEU A N 1
ATOM 1002 C CA . LEU A 1 120 ? -15.416 0.632 34.797 1.00 91.81 120 LEU A CA 1
ATOM 1003 C C . LEU A 1 120 ? -14.989 0.233 36.217 1.00 91.81 120 LEU A C 1
ATOM 1005 O O . LEU A 1 120 ? -13.876 -0.253 36.402 1.00 91.81 120 LEU A O 1
ATOM 1009 N N . GLY A 1 121 ? -15.835 0.498 37.214 1.00 91.19 121 GLY A N 1
ATOM 1010 C CA . GLY A 1 121 ? -15.569 0.139 38.605 1.00 91.19 121 GLY A CA 1
ATOM 1011 C C . GLY A 1 121 ? -15.397 -1.367 38.768 1.00 91.19 121 GLY A C 1
ATOM 1012 O O . GLY A 1 121 ? -14.400 -1.804 39.336 1.00 91.19 121 GLY A O 1
ATOM 1013 N N . GLU A 1 122 ? -16.303 -2.151 38.188 1.00 91.62 122 GLU A N 1
ATOM 1014 C CA . GLU A 1 122 ? -16.233 -3.616 38.237 1.00 91.62 122 GLU A CA 1
ATOM 1015 C C . GLU A 1 122 ? -15.005 -4.164 37.501 1.00 91.62 122 GLU A C 1
ATOM 1017 O O . GLU A 1 122 ? -14.273 -4.991 38.040 1.00 91.62 122 GLU A O 1
ATOM 1022 N N . LEU A 1 123 ? -14.677 -3.623 36.325 1.00 90.44 123 LEU A N 1
ATOM 1023 C CA . LEU A 1 123 ? -13.452 -4.000 35.611 1.00 90.44 123 LEU A CA 1
ATOM 1024 C C . LEU A 1 123 ? -12.184 -3.692 36.420 1.00 90.44 123 LEU A C 1
ATOM 1026 O O . LEU A 1 123 ? -11.222 -4.459 36.385 1.00 90.44 123 LEU A O 1
ATOM 1030 N N . LYS A 1 124 ? -12.168 -2.593 37.184 1.00 90.25 124 LYS A N 1
ATOM 1031 C CA . LYS A 1 124 ? -11.048 -2.282 38.082 1.00 90.25 124 LYS A CA 1
ATOM 1032 C C . LYS A 1 124 ? -10.921 -3.290 39.224 1.00 90.25 124 LYS A C 1
ATOM 1034 O O . LYS A 1 124 ? -9.789 -3.604 39.585 1.00 90.25 124 LYS A O 1
ATOM 1039 N N . LYS A 1 125 ? -12.031 -3.813 39.761 1.00 90.00 125 LYS A N 1
ATOM 1040 C CA . LYS A 1 125 ? -11.998 -4.880 40.781 1.00 90.00 125 LYS A CA 1
ATOM 1041 C C . LYS A 1 125 ? -11.390 -6.167 40.223 1.00 90.00 125 LYS A C 1
ATOM 1043 O O . LYS A 1 125 ? -10.599 -6.811 40.901 1.00 90.00 125 LYS A O 1
ATOM 1048 N N . LEU A 1 126 ? -11.655 -6.471 38.952 1.00 87.69 126 LEU A N 1
ATOM 1049 C CA . LEU A 1 126 ? -11.051 -7.590 38.217 1.00 87.69 126 LEU A CA 1
ATOM 1050 C C . LEU A 1 126 ? -9.584 -7.340 37.799 1.00 87.69 126 LEU A C 1
ATOM 1052 O O . LEU A 1 126 ? -9.056 -8.043 36.941 1.00 87.69 126 LEU A O 1
ATOM 1056 N N . ARG A 1 127 ? -8.916 -6.324 38.368 1.00 85.06 127 ARG A N 1
ATOM 1057 C CA . ARG A 1 127 ? -7.536 -5.900 38.050 1.00 85.06 127 ARG A CA 1
ATOM 1058 C C . ARG A 1 127 ? -7.318 -5.486 36.586 1.00 85.06 127 ARG A C 1
ATOM 1060 O O . ARG A 1 127 ? -6.187 -5.397 36.107 1.00 85.06 127 ARG A O 1
ATOM 1067 N N . MET A 1 128 ? -8.386 -5.154 35.857 1.00 83.00 128 MET A N 1
ATOM 1068 C CA . MET A 1 128 ? -8.319 -4.733 34.454 1.00 83.00 128 MET A CA 1
ATOM 1069 C C . MET A 1 128 ? -8.146 -3.211 34.336 1.00 83.00 128 MET A C 1
ATOM 1071 O O . MET A 1 128 ? -9.037 -2.482 33.900 1.00 83.00 128 MET A O 1
ATOM 1075 N N . HIS A 1 129 ? -6.965 -2.702 34.697 1.00 80.69 129 HIS A N 1
ATOM 1076 C CA . HIS A 1 129 ? -6.683 -1.255 34.722 1.00 80.69 129 HIS A CA 1
ATOM 1077 C C . HIS A 1 129 ? -6.417 -0.624 33.342 1.00 80.69 129 HIS A C 1
ATOM 1079 O O . HIS A 1 129 ? -6.332 0.596 33.218 1.00 80.69 129 HIS A O 1
ATOM 1085 N N . SER A 1 130 ? -6.304 -1.427 32.280 1.00 82.31 130 SER A N 1
ATOM 1086 C CA . SER A 1 130 ? -5.919 -0.959 30.938 1.00 82.31 130 SER A CA 1
ATOM 1087 C C . SER A 1 130 ? -7.066 -0.336 30.122 1.00 82.31 130 SER A C 1
ATOM 1089 O O . SER A 1 130 ? -6.851 0.080 28.973 1.00 82.31 130 SER A O 1
ATOM 1091 N N . VAL A 1 131 ? -8.280 -0.285 30.680 1.00 86.75 131 VAL A N 1
ATOM 1092 C CA . VAL A 1 131 ? -9.506 0.170 30.011 1.00 86.75 131 VAL A CA 1
ATOM 1093 C C . VAL A 1 131 ? -9.904 1.553 30.527 1.00 86.75 131 VAL A C 1
ATOM 1095 O O . VAL A 1 131 ? -10.120 1.751 31.719 1.00 86.75 131 VAL A O 1
ATOM 1098 N N . SER A 1 132 ? -10.025 2.530 29.625 1.00 88.12 132 SER A N 1
ATOM 1099 C CA . SER A 1 132 ? -10.486 3.879 29.973 1.00 88.12 132 SER A CA 1
ATOM 1100 C C . SER A 1 132 ? -12.012 4.001 29.897 1.00 88.12 132 SER A C 1
ATOM 1102 O O . SER A 1 132 ? -12.673 3.287 29.140 1.00 88.12 132 SER A O 1
ATOM 1104 N N . ARG A 1 133 ? -12.577 4.999 30.593 1.00 89.44 133 ARG A N 1
ATOM 1105 C CA . ARG A 1 133 ? -14.002 5.385 30.484 1.00 89.44 133 ARG A CA 1
ATOM 1106 C C . ARG A 1 133 ? -14.443 5.605 29.035 1.00 89.44 133 ARG A C 1
ATOM 1108 O O . ARG A 1 133 ? -15.511 5.147 28.641 1.00 89.44 133 ARG A O 1
ATOM 1115 N N . SER A 1 134 ? -13.614 6.295 28.248 1.00 89.69 134 SER A N 1
ATOM 1116 C CA . SER A 1 134 ? -13.876 6.572 26.831 1.00 89.69 134 SER A CA 1
ATOM 1117 C C . SER A 1 134 ? -13.910 5.301 25.987 1.00 89.69 134 SER A C 1
ATOM 1119 O O . SER A 1 134 ? -14.715 5.209 25.066 1.00 89.69 134 SER A O 1
ATOM 1121 N N . THR A 1 135 ? -13.098 4.299 26.336 1.00 89.38 135 THR A N 1
ATOM 1122 C CA . THR A 1 135 ? -13.100 2.996 25.665 1.00 89.38 135 THR A CA 1
ATOM 1123 C C . THR A 1 135 ? -14.425 2.270 25.894 1.00 89.38 135 THR A C 1
ATOM 1125 O O . THR A 1 135 ? -15.036 1.828 24.930 1.00 89.38 135 THR A O 1
ATOM 1128 N N . ILE A 1 136 ? -14.905 2.205 27.141 1.00 90.06 136 ILE A N 1
ATOM 1129 C CA . ILE A 1 136 ? -16.183 1.551 27.483 1.00 90.06 136 ILE A CA 1
ATOM 1130 C C . ILE A 1 136 ? -17.346 2.272 26.805 1.00 90.06 136 ILE A C 1
ATOM 1132 O O . ILE A 1 136 ? -18.155 1.631 26.146 1.00 90.06 136 ILE A O 1
ATOM 1136 N N . LYS A 1 137 ? -17.393 3.610 26.891 1.00 90.75 137 LYS A N 1
ATOM 1137 C CA . LYS A 1 137 ? -18.426 4.412 26.219 1.00 90.75 137 LYS A CA 1
ATOM 1138 C C . LYS A 1 137 ? -18.474 4.115 24.718 1.00 90.75 137 LYS A C 1
ATOM 1140 O O . LYS A 1 137 ? -19.555 3.916 24.180 1.00 90.75 137 LYS A O 1
ATOM 1145 N N . LYS A 1 138 ? -17.310 4.054 24.063 1.00 90.62 138 LYS A N 1
ATOM 1146 C CA . LYS A 1 138 ? -17.213 3.755 22.631 1.00 90.62 138 LYS A CA 1
ATOM 1147 C C . LYS A 1 138 ? -17.659 2.328 22.305 1.00 90.62 138 LYS A C 1
ATOM 1149 O O . LYS A 1 138 ? -18.366 2.146 21.327 1.00 90.62 138 LYS A O 1
ATOM 1154 N N . ILE A 1 139 ? -17.290 1.343 23.128 1.00 90.62 139 ILE A N 1
ATOM 1155 C CA . ILE A 1 139 ? -17.747 -0.047 22.968 1.00 90.62 139 ILE A CA 1
ATOM 1156 C C . ILE A 1 139 ? -19.275 -0.119 23.048 1.00 90.62 139 ILE A C 1
ATOM 1158 O O . ILE A 1 139 ? -19.886 -0.700 22.164 1.00 90.62 139 ILE A O 1
ATOM 1162 N N . LEU A 1 140 ? -19.891 0.508 24.055 1.00 90.12 140 LEU A N 1
ATOM 1163 C CA . LEU A 1 140 ? -21.350 0.504 24.207 1.00 90.12 140 LEU A CA 1
ATOM 1164 C C . LEU A 1 140 ? -22.048 1.189 23.025 1.00 90.12 140 LEU A C 1
ATOM 1166 O O . LEU A 1 140 ? -23.004 0.643 22.487 1.00 90.12 140 LEU A O 1
ATOM 1170 N N . GLN A 1 141 ? -21.524 2.331 22.569 1.00 90.12 141 GLN A N 1
ATOM 1171 C CA . GLN A 1 141 ? -22.053 3.045 21.401 1.00 90.12 141 GLN A CA 1
ATOM 1172 C C . GLN A 1 141 ? -21.935 2.240 20.099 1.00 90.12 141 GLN A C 1
ATOM 1174 O O . GLN A 1 141 ? -22.874 2.237 19.312 1.00 90.12 141 GLN A O 1
ATOM 1179 N N . GLU A 1 142 ? -20.808 1.556 19.870 1.00 89.31 142 GLU A N 1
ATOM 1180 C CA . GLU A 1 142 ? -20.616 0.692 18.693 1.00 89.31 142 GLU A CA 1
ATOM 1181 C C . GLU A 1 142 ? -21.602 -0.490 18.665 1.00 89.31 142 GLU A C 1
ATOM 1183 O O . GLU A 1 142 ? -21.883 -1.008 17.591 1.00 89.31 142 GLU A O 1
ATOM 1188 N N . GLU A 1 143 ? -22.130 -0.896 19.821 1.00 88.88 143 GLU A N 1
ATOM 1189 C CA . GLU A 1 143 ? -23.093 -1.997 19.975 1.00 88.88 143 GLU A CA 1
ATOM 1190 C C . GLU A 1 143 ? -24.544 -1.512 20.132 1.00 88.88 143 GLU A C 1
ATOM 1192 O O . GLU A 1 143 ? -25.435 -2.313 20.407 1.00 88.88 143 GLU A O 1
ATOM 1197 N N . GLY A 1 144 ? -24.792 -0.202 20.006 1.00 86.38 144 GLY A N 1
ATOM 1198 C CA . GLY A 1 144 ? -26.126 0.392 20.145 1.00 86.38 144 GLY A CA 1
ATOM 1199 C C . GLY A 1 144 ? -26.678 0.426 21.577 1.00 86.38 144 GLY A C 1
ATOM 1200 O O . GLY A 1 144 ? -27.861 0.692 21.768 1.00 86.38 144 GLY A O 1
ATOM 1201 N N . ILE A 1 145 ? -25.850 0.181 22.596 1.00 86.00 145 ILE A N 1
ATOM 1202 C CA . ILE A 1 145 ? -26.260 0.212 24.004 1.00 86.00 145 ILE A CA 1
ATOM 1203 C C . ILE A 1 145 ? -26.113 1.640 24.532 1.00 86.00 145 ILE A C 1
ATOM 1205 O O . ILE A 1 145 ? -25.050 2.256 24.399 1.00 86.00 145 ILE A O 1
ATOM 1209 N N . ASN A 1 146 ? -27.160 2.173 25.170 1.00 82.38 146 ASN A N 1
ATOM 1210 C CA . ASN A 1 146 ? -27.092 3.501 25.771 1.00 82.38 146 ASN A CA 1
ATOM 1211 C C . ASN A 1 146 ? -26.043 3.498 26.902 1.00 82.38 146 ASN A C 1
ATOM 1213 O O . ASN A 1 146 ? -26.175 2.734 27.857 1.00 82.38 146 ASN A O 1
ATOM 1217 N N . PRO A 1 147 ? -24.978 4.318 26.820 1.00 78.06 147 PRO A N 1
ATOM 1218 C CA . PRO A 1 147 ? -23.920 4.289 27.821 1.00 78.06 147 PRO A CA 1
ATOM 1219 C C . PRO A 1 147 ? -24.399 4.779 29.190 1.00 78.06 147 PRO A C 1
ATOM 1221 O O . PRO A 1 147 ? -23.826 4.379 30.207 1.00 78.06 147 PRO A O 1
ATOM 1224 N N . SER A 1 148 ? -25.408 5.650 29.237 1.00 73.00 148 SER A N 1
ATOM 1225 C CA . SER A 1 148 ? -25.980 6.119 30.499 1.00 73.00 148 SER A CA 1
ATOM 1226 C C . SER A 1 148 ? -26.877 5.047 31.122 1.00 73.00 148 SER A C 1
ATOM 1228 O O . SER A 1 148 ? -27.614 4.389 30.392 1.00 73.00 148 SER A O 1
ATOM 1230 N N . PRO A 1 149 ? -26.841 4.882 32.458 1.00 69.12 149 PRO A N 1
ATOM 1231 C CA . PRO A 1 149 ? -27.743 3.956 33.134 1.00 69.12 149 PRO A CA 1
ATOM 1232 C C . PRO A 1 149 ? -29.195 4.349 32.840 1.00 69.12 149 PRO A C 1
ATOM 1234 O O . PRO A 1 149 ? -29.504 5.545 32.785 1.00 69.12 149 PRO A O 1
ATOM 1237 N N . GLN A 1 150 ? -30.076 3.359 32.677 1.00 63.66 150 GLN A N 1
ATOM 1238 C CA . GLN A 1 150 ? -31.513 3.617 32.708 1.00 63.66 150 GLN A CA 1
ATOM 1239 C C . GLN A 1 150 ? -31.825 4.238 34.071 1.00 63.66 150 GLN A C 1
ATOM 1241 O O . GLN A 1 150 ? -31.554 3.647 35.116 1.00 63.66 150 GLN A O 1
ATOM 1246 N N . ARG A 1 151 ? -32.283 5.492 34.063 1.00 58.31 151 ARG A N 1
ATOM 1247 C CA . ARG A 1 151 ? -32.743 6.149 35.284 1.00 58.31 151 ARG A CA 1
ATOM 1248 C C . ARG A 1 151 ? -33.974 5.374 35.748 1.00 58.31 151 ARG A C 1
ATOM 1250 O O . ARG A 1 151 ? -34.913 5.239 34.970 1.00 58.31 151 ARG A O 1
ATOM 1257 N N . GLY A 1 152 ? -33.953 4.858 36.977 1.00 54.56 152 GLY A N 1
ATOM 1258 C CA . GLY A 1 152 ? -35.186 4.412 37.621 1.00 54.56 152 GLY A CA 1
ATOM 1259 C C . GLY A 1 152 ? -36.161 5.586 37.667 1.00 54.56 152 GLY A C 1
ATOM 1260 O O . GLY A 1 152 ? -35.723 6.733 37.808 1.00 54.56 152 GLY A O 1
ATOM 1261 N N . SER A 1 153 ? -37.454 5.312 37.497 1.00 44.44 153 SER A N 1
ATOM 1262 C CA . SER A 1 153 ? -38.499 6.288 37.799 1.00 44.44 153 SER A CA 1
ATOM 1263 C C . SER A 1 153 ? -38.259 6.782 39.221 1.00 44.44 153 SER A C 1
ATOM 1265 O O . SER A 1 153 ? -38.297 5.983 40.157 1.00 44.44 153 SER A O 1
ATOM 1267 N N . GLY A 1 154 ? -37.914 8.060 39.371 1.00 49.69 154 GLY A N 1
ATOM 1268 C CA . GLY A 1 154 ? -37.867 8.671 40.692 1.00 49.69 154 GLY A CA 1
ATOM 1269 C C . GLY A 1 154 ? -39.255 8.542 41.303 1.00 49.69 154 GLY A C 1
ATOM 1270 O O . GLY A 1 154 ? -40.227 8.939 40.663 1.00 49.69 154 GLY A O 1
ATOM 1271 N N . THR A 1 155 ? -39.327 7.902 42.466 1.00 39.47 155 THR A N 1
ATOM 1272 C CA . THR A 1 155 ? -40.453 8.025 43.398 1.00 39.47 155 THR A CA 1
ATOM 1273 C C . THR A 1 155 ? -40.591 9.461 43.860 1.00 39.47 155 THR A C 1
ATOM 1275 O O . THR A 1 155 ? -39.521 10.065 44.118 1.00 39.47 155 THR A O 1
#

Organism: NCBI:txid2528003

Nearest PDB structures (foldseek):
  6uu8-assembly1_FFF  TM=3.202E-01  e=2.203E+00  Escherichia coli
  5ipl-assembly1_F  TM=2.905E-01  e=1.447E+00  Escherichia coli

pLDDT: mean 82.5, std 10.62, range [39.47, 93.69]

Sequence (155 aa):
MTGWFSPFLFYLARCTENELHRQIEFLKAENEMLRKRVPKQRIFLKRVEKERLLKLGTAISPGANKLISIVHPRTFQRWVREKHSGKPAKKLGRPRKSVSVREIVIRLARETGWGYRRILGELKKLRMHSVSRSTIKKILQEEGINPSPQRGSGT

Radius of gyration: 30.01 Å; Cα contacts (8 Å, |Δi|>4): 65; chains: 1; bounding box: 70×45×83 Å